Protein AF-A0A7S1PM82-F1 (afdb_monomer_lite)

Structure (mmCIF, N/CA/C/O backbone):
data_AF-A0A7S1PM82-F1
#
_entry.id   AF-A0A7S1PM82-F1
#
loop_
_atom_site.group_PDB
_atom_site.id
_atom_site.type_symbol
_atom_site.label_atom_id
_atom_site.label_alt_id
_atom_site.label_comp_id
_atom_site.label_asym_id
_atom_site.label_entity_id
_atom_site.label_seq_id
_atom_site.pdbx_PDB_ins_code
_atom_site.Cartn_x
_atom_site.Cartn_y
_atom_site.Cartn_z
_atom_site.occupancy
_atom_site.B_iso_or_equiv
_atom_site.auth_seq_id
_atom_site.auth_comp_id
_atom_site.auth_asym_id
_atom_site.auth_atom_id
_atom_site.pdbx_PDB_model_num
ATOM 1 N N . GLU A 1 1 ? 77.267 -32.113 -3.458 1.00 31.03 1 GLU A N 1
ATOM 2 C CA . GLU A 1 1 ? 77.581 -32.490 -4.852 1.00 31.03 1 GLU A CA 1
ATOM 3 C C . GLU A 1 1 ? 76.367 -32.274 -5.755 1.00 31.03 1 GLU A C 1
ATOM 5 O O . GLU A 1 1 ? 75.264 -32.232 -5.223 1.00 31.03 1 GLU A O 1
ATOM 10 N N . PRO A 1 2 ? 76.577 -31.982 -7.052 1.00 45.22 2 PRO A N 1
ATOM 11 C CA . PRO A 1 2 ? 75.952 -30.841 -7.737 1.00 45.22 2 PRO A CA 1
ATOM 12 C C . PRO A 1 2 ? 75.238 -31.205 -9.057 1.00 45.22 2 PRO A C 1
ATOM 14 O O . PRO A 1 2 ? 75.380 -32.321 -9.534 1.00 45.22 2 PRO A O 1
ATOM 17 N N . GLN A 1 3 ? 74.555 -30.227 -9.678 1.00 37.41 3 GLN A N 1
ATOM 18 C CA . GLN A 1 3 ? 74.562 -29.869 -11.127 1.00 37.41 3 GLN A CA 1
ATOM 19 C C . GLN A 1 3 ? 73.297 -29.039 -11.428 1.00 37.41 3 GLN A C 1
ATOM 21 O O . GLN A 1 3 ? 72.196 -29.536 -11.252 1.00 37.41 3 GLN A O 1
ATOM 26 N N . SER A 1 4 ? 73.306 -27.729 -11.700 1.00 39.28 4 SER A N 1
ATOM 27 C CA . SER A 1 4 ? 74.099 -26.858 -12.591 1.00 39.28 4 SER A CA 1
ATOM 28 C C . SER A 1 4 ? 73.792 -27.010 -14.091 1.00 39.28 4 SER A C 1
ATOM 30 O O . SER A 1 4 ? 73.722 -28.121 -14.607 1.00 39.28 4 SER A O 1
ATOM 32 N N . ARG A 1 5 ? 73.727 -25.837 -14.759 1.00 38.62 5 ARG A N 1
ATOM 33 C CA . ARG A 1 5 ? 73.582 -25.508 -16.203 1.00 38.62 5 ARG A CA 1
ATOM 34 C C . ARG A 1 5 ? 72.152 -25.085 -16.581 1.00 38.62 5 ARG A C 1
ATOM 36 O O . ARG A 1 5 ? 71.247 -25.896 -16.567 1.00 38.62 5 ARG A O 1
ATOM 43 N N . GLY A 1 6 ? 71.838 -23.830 -16.906 1.00 33.72 6 GLY A N 1
ATOM 44 C CA . GLY A 1 6 ? 72.655 -22.738 -17.437 1.00 33.72 6 GLY A CA 1
ATOM 45 C C . GLY A 1 6 ? 72.703 -22.808 -18.962 1.00 33.72 6 GLY A C 1
ATOM 46 O O . GLY A 1 6 ? 73.404 -23.660 -19.499 1.00 33.72 6 GLY A O 1
ATOM 47 N N . ARG A 1 7 ? 71.990 -21.901 -19.645 1.00 33.84 7 ARG A N 1
ATOM 48 C CA . ARG A 1 7 ? 72.316 -21.437 -21.003 1.00 33.84 7 ARG A CA 1
ATOM 49 C C . ARG A 1 7 ? 71.641 -20.095 -21.297 1.00 33.84 7 ARG A C 1
ATOM 51 O O . ARG A 1 7 ? 70.424 -19.997 -21.376 1.00 33.84 7 ARG A O 1
ATOM 58 N N . ALA A 1 8 ? 72.490 -19.083 -21.429 1.00 35.50 8 ALA A N 1
ATOM 59 C CA . ALA A 1 8 ? 72.230 -17.810 -22.081 1.00 35.50 8 ALA A CA 1
ATOM 60 C C . ALA A 1 8 ? 72.663 -17.883 -23.563 1.00 35.50 8 ALA A C 1
ATOM 62 O O . ALA A 1 8 ? 73.262 -18.884 -23.967 1.00 35.50 8 ALA A O 1
ATOM 63 N N . CYS A 1 9 ? 72.445 -16.768 -24.283 1.00 32.25 9 CYS A N 1
ATOM 64 C CA . CYS A 1 9 ? 72.923 -16.415 -25.637 1.00 32.25 9 CYS A CA 1
ATOM 65 C C . CYS A 1 9 ? 71.993 -16.883 -26.785 1.00 32.25 9 CYS A C 1
ATOM 67 O O . CYS A 1 9 ? 71.551 -18.020 -26.782 1.00 32.25 9 CYS A O 1
ATOM 69 N N . CYS A 1 10 ? 71.617 -16.099 -27.805 1.00 32.25 10 CYS A N 1
ATOM 70 C CA . CYS A 1 10 ? 72.163 -14.877 -28.407 1.00 32.25 10 CYS A CA 1
ATOM 71 C C . CYS A 1 10 ? 71.043 -14.057 -29.081 1.00 32.25 10 CYS A C 1
ATOM 73 O O . CYS A 1 10 ? 70.124 -14.618 -29.671 1.00 32.25 10 CYS A O 1
ATOM 75 N N . ALA A 1 11 ? 71.202 -12.734 -29.084 1.00 41.81 11 ALA A N 1
ATOM 76 C CA . ALA A 1 11 ? 70.584 -11.825 -30.048 1.00 41.81 11 ALA A CA 1
ATOM 77 C C . ALA A 1 11 ? 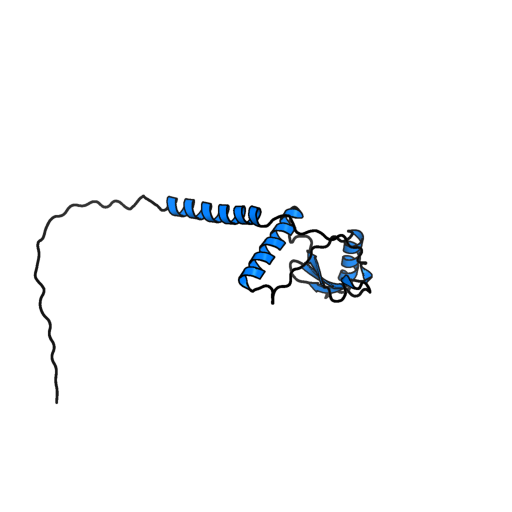71.361 -11.833 -31.382 1.00 41.81 11 ALA A C 1
ATOM 79 O O . ALA A 1 11 ? 72.527 -12.242 -31.410 1.00 41.81 11 ALA A O 1
ATOM 80 N N . PRO A 1 12 ? 70.789 -11.244 -32.445 1.00 43.72 12 PRO A N 1
ATOM 81 C CA . PRO A 1 12 ? 71.581 -10.294 -33.218 1.00 43.72 12 PRO A CA 1
ATOM 82 C C . PRO A 1 12 ? 70.878 -8.955 -33.502 1.00 43.72 12 PRO A C 1
ATOM 84 O O . PRO A 1 12 ? 69.668 -8.790 -33.405 1.00 43.72 12 PRO A O 1
ATOM 87 N N . ARG A 1 13 ? 71.755 -7.997 -33.802 1.00 36.31 13 ARG A N 1
ATOM 88 C CA . ARG A 1 13 ? 71.636 -6.541 -33.939 1.00 36.31 13 ARG A CA 1
ATOM 89 C C . ARG A 1 13 ? 70.927 -6.057 -35.217 1.00 36.31 13 ARG A C 1
ATOM 91 O O . ARG A 1 13 ? 71.270 -6.533 -36.290 1.00 36.31 13 ARG A O 1
ATOM 98 N N . GLY A 1 14 ? 70.201 -4.938 -35.075 1.00 34.25 14 GLY A N 1
ATOM 99 C CA . GLY A 1 14 ? 70.238 -3.750 -35.962 1.00 34.25 14 GLY A CA 1
ATOM 100 C C . GLY A 1 14 ? 69.479 -3.817 -37.299 1.00 34.25 14 GLY A C 1
ATOM 101 O O . GLY A 1 14 ? 69.256 -4.913 -37.796 1.00 34.25 14 GLY A O 1
ATOM 102 N N . PRO A 1 15 ? 69.100 -2.663 -37.903 1.00 40.16 15 PRO A N 1
ATOM 103 C CA . PRO A 1 15 ? 69.877 -1.418 -37.924 1.00 40.16 15 PRO A CA 1
ATOM 104 C C . PRO A 1 15 ? 69.216 -0.192 -37.256 1.00 40.16 15 PRO A C 1
ATOM 106 O O . PRO A 1 15 ? 68.070 -0.216 -36.822 1.00 40.16 15 PRO A O 1
ATOM 109 N N . ARG A 1 16 ? 70.036 0.860 -37.134 1.00 35.41 16 ARG A N 1
ATOM 110 C CA . ARG A 1 16 ? 69.818 2.163 -36.485 1.00 35.41 16 ARG A CA 1
ATOM 111 C C . ARG A 1 16 ? 69.357 3.257 -37.466 1.00 35.41 16 ARG A C 1
ATOM 113 O O . ARG A 1 16 ? 69.669 3.171 -38.649 1.00 35.41 16 ARG A O 1
ATOM 120 N N . CYS A 1 17 ? 68.863 4.343 -36.851 1.00 34.31 17 CYS A N 1
ATOM 121 C CA . CYS A 1 17 ? 68.726 5.739 -37.314 1.00 34.31 17 CYS A CA 1
ATOM 122 C C . CYS A 1 17 ? 67.515 6.001 -38.235 1.00 34.31 17 CYS A C 1
ATOM 124 O O . CYS A 1 17 ? 67.247 5.210 -39.124 1.00 34.31 17 CYS A O 1
ATOM 126 N N . ALA A 1 18 ? 66.740 7.079 -38.090 1.00 34.34 18 ALA A N 1
ATOM 127 C CA . ALA A 1 18 ? 67.080 8.405 -37.576 1.00 34.34 18 ALA A CA 1
ATOM 128 C C . ALA A 1 18 ? 65.895 9.126 -36.893 1.00 34.34 18 ALA A C 1
ATOM 130 O O . ALA A 1 18 ? 64.733 8.780 -37.090 1.00 34.34 18 ALA A O 1
ATOM 131 N N . ASP A 1 19 ? 66.262 10.127 -36.094 1.00 38.06 19 ASP A N 1
ATOM 132 C CA . ASP A 1 19 ? 65.438 11.095 -35.371 1.00 38.06 19 ASP A CA 1
ATOM 133 C C . ASP A 1 19 ? 64.431 11.860 -36.245 1.00 38.06 19 ASP A C 1
ATOM 135 O O . ASP A 1 19 ? 64.752 12.235 -37.370 1.00 38.06 19 ASP A O 1
ATOM 139 N N . ALA A 1 20 ? 63.274 12.208 -35.674 1.00 34.38 20 ALA A N 1
ATOM 140 C CA . ALA A 1 20 ? 62.730 13.569 -35.719 1.00 34.38 20 ALA A CA 1
ATOM 141 C C . ALA A 1 20 ? 61.502 13.686 -34.803 1.00 34.38 20 ALA A C 1
ATOM 143 O O . ALA A 1 20 ? 60.604 12.850 -34.807 1.00 34.38 20 ALA A O 1
ATOM 144 N N . ALA A 1 21 ? 61.522 14.746 -34.006 1.00 39.28 21 ALA A N 1
ATOM 145 C CA . ALA A 1 21 ? 60.489 15.190 -33.093 1.00 39.28 21 ALA A CA 1
ATOM 146 C C . ALA A 1 21 ? 59.110 15.349 -33.753 1.00 39.28 21 ALA A C 1
ATOM 148 O O . ALA A 1 21 ? 59.027 15.873 -34.856 1.00 39.28 21 ALA A O 1
ATOM 149 N N . ASP A 1 22 ? 58.044 15.029 -33.017 1.00 35.12 22 ASP A N 1
ATOM 150 C CA . ASP A 1 22 ? 57.061 16.059 -32.677 1.00 35.12 22 ASP A CA 1
ATOM 151 C C . ASP A 1 22 ? 56.237 15.635 -31.455 1.00 35.12 22 ASP A C 1
ATOM 153 O O . ASP A 1 22 ? 55.680 14.537 -31.392 1.00 35.12 22 ASP A O 1
ATOM 157 N N . ALA A 1 23 ? 56.205 16.501 -30.449 1.00 43.47 23 ALA A N 1
ATOM 158 C CA . ALA A 1 23 ? 55.385 16.341 -29.263 1.00 43.47 23 ALA A CA 1
ATOM 159 C C . ALA A 1 23 ? 54.076 17.102 -29.495 1.00 43.47 23 ALA A C 1
ATOM 161 O O . ALA A 1 23 ? 54.023 18.315 -29.318 1.00 43.47 23 ALA A O 1
ATOM 162 N N . GLY A 1 24 ? 53.015 16.384 -29.861 1.00 32.09 24 GLY A N 1
ATOM 163 C CA . GLY A 1 24 ? 51.652 16.912 -29.902 1.00 32.09 24 GLY A CA 1
ATOM 164 C C . GLY A 1 24 ? 50.715 15.990 -29.121 1.00 32.09 24 GLY A C 1
ATOM 165 O O . GLY A 1 24 ? 50.541 14.842 -29.531 1.00 32.09 24 GLY A O 1
ATOM 166 N N . PRO A 1 25 ? 50.128 16.412 -27.985 1.00 39.22 25 PRO A N 1
ATOM 167 C CA . PRO A 1 25 ? 49.192 15.565 -27.262 1.00 39.22 25 PRO A CA 1
ATOM 168 C C . PRO A 1 25 ? 47.890 15.392 -28.054 1.00 39.22 25 PRO A C 1
ATOM 170 O O . PRO A 1 25 ? 47.292 16.359 -28.526 1.00 39.22 25 PRO A O 1
ATOM 173 N N . CYS A 1 26 ? 47.476 14.127 -28.162 1.00 39.66 26 CYS A N 1
ATOM 174 C CA . CYS A 1 26 ? 46.208 13.629 -28.683 1.00 39.66 26 CYS A CA 1
ATOM 175 C C . CYS A 1 26 ? 45.016 14.525 -28.329 1.00 39.66 26 CYS A C 1
ATOM 177 O O . CYS A 1 26 ? 44.490 14.475 -27.217 1.00 39.66 26 CYS A O 1
ATOM 179 N N . ALA A 1 27 ? 44.534 15.271 -29.317 1.00 47.88 27 ALA A N 1
ATOM 180 C CA . ALA A 1 27 ? 43.209 15.866 -29.316 1.00 47.88 27 ALA A CA 1
ATOM 181 C C . ALA A 1 27 ? 42.337 15.126 -30.338 1.00 47.88 27 ALA A C 1
ATOM 183 O O . ALA A 1 27 ? 42.097 15.621 -31.433 1.00 47.88 27 ALA A O 1
ATOM 184 N N . ALA A 1 28 ? 41.886 13.920 -29.995 1.00 40.62 28 ALA A N 1
ATOM 185 C CA . ALA A 1 28 ? 40.731 13.297 -30.633 1.00 40.62 28 ALA A CA 1
ATOM 186 C C . ALA A 1 28 ? 40.157 12.206 -29.717 1.00 40.62 28 ALA A C 1
ATOM 188 O O . ALA A 1 28 ? 40.895 11.391 -29.175 1.00 40.62 28 ALA A O 1
ATOM 189 N N . ASP A 1 29 ? 38.831 12.213 -29.575 1.00 45.09 29 ASP A N 1
ATOM 190 C CA . ASP A 1 29 ? 37.998 11.108 -29.079 1.00 45.09 29 ASP A CA 1
ATOM 191 C C . ASP A 1 29 ? 37.818 10.861 -27.572 1.00 45.09 29 ASP A C 1
ATOM 193 O O . ASP A 1 29 ? 37.544 9.744 -27.144 1.00 45.09 29 ASP A O 1
ATOM 197 N N . ALA A 1 30 ? 37.759 11.920 -26.759 1.00 42.56 30 ALA A N 1
ATOM 198 C CA . ALA A 1 30 ? 36.975 11.866 -25.510 1.00 42.56 30 ALA A CA 1
ATOM 199 C C . ALA A 1 30 ? 35.488 12.243 -25.722 1.00 42.56 30 ALA A C 1
ATOM 201 O O . ALA A 1 30 ? 34.615 11.826 -24.961 1.00 42.56 30 ALA A O 1
ATOM 202 N N . ALA A 1 31 ? 35.176 13.008 -26.776 1.00 41.19 31 ALA A N 1
ATOM 203 C CA . ALA A 1 31 ? 33.816 13.479 -27.054 1.00 41.19 31 ALA A CA 1
ATOM 204 C C . ALA A 1 31 ? 32.902 12.369 -27.608 1.00 41.19 31 ALA A C 1
ATOM 206 O O . ALA A 1 31 ? 31.732 12.291 -27.237 1.00 41.19 31 ALA A O 1
ATOM 207 N N . SER A 1 32 ? 33.444 11.464 -28.428 1.00 37.97 32 SER A N 1
ATOM 208 C CA . SER A 1 32 ? 32.696 10.370 -29.063 1.00 37.97 32 SER A CA 1
ATOM 209 C C . SER A 1 32 ? 32.218 9.311 -28.058 1.00 37.97 32 SER A C 1
ATOM 211 O O . SER A 1 32 ? 31.137 8.746 -28.213 1.00 37.97 32 SER A O 1
ATOM 213 N N . VAL A 1 33 ? 32.964 9.102 -26.967 1.00 44.53 33 VAL A N 1
ATOM 214 C CA . VAL A 1 33 ? 32.578 8.176 -25.885 1.00 44.53 33 VAL A CA 1
ATOM 215 C C . VAL A 1 33 ? 31.507 8.790 -24.974 1.00 44.53 33 VAL A C 1
ATOM 217 O O . VAL A 1 33 ? 30.596 8.090 -24.531 1.00 44.53 33 VAL A O 1
ATOM 220 N N . LEU A 1 34 ? 31.545 10.108 -24.750 1.00 43.78 34 LEU A N 1
ATOM 221 C CA . LEU A 1 34 ? 30.553 10.804 -23.922 1.00 43.78 34 LEU A CA 1
ATOM 222 C C . LEU A 1 34 ? 29.217 11.034 -24.651 1.00 43.78 34 LEU A C 1
ATOM 224 O O . LEU A 1 34 ? 28.160 10.925 -24.030 1.00 43.78 34 LEU A O 1
ATOM 228 N N . LEU A 1 35 ? 29.238 11.270 -25.967 1.00 42.66 35 LEU A N 1
ATOM 229 C CA . LEU A 1 35 ? 28.019 11.385 -26.780 1.00 42.66 35 LEU A CA 1
ATOM 230 C C . LEU A 1 35 ? 27.384 10.021 -27.101 1.00 42.66 35 LEU A C 1
ATOM 232 O O . LEU A 1 35 ? 26.157 9.917 -27.133 1.00 42.66 35 LEU A O 1
ATOM 236 N N . GLY A 1 36 ? 28.185 8.961 -27.261 1.00 39.19 36 GLY A N 1
ATOM 237 C CA . GLY A 1 36 ? 27.680 7.593 -27.438 1.00 39.19 36 GLY A CA 1
ATOM 238 C C . GLY A 1 36 ? 27.087 6.987 -26.160 1.00 39.19 36 GLY A C 1
ATOM 239 O O . GLY A 1 36 ? 26.065 6.302 -26.218 1.00 39.19 36 GLY A O 1
ATOM 240 N N . GLY A 1 37 ? 27.676 7.280 -24.994 1.00 43.41 37 GLY A N 1
ATOM 241 C CA . GLY A 1 37 ? 27.196 6.782 -23.700 1.00 43.41 37 GLY A CA 1
ATOM 242 C C . GLY A 1 37 ? 25.88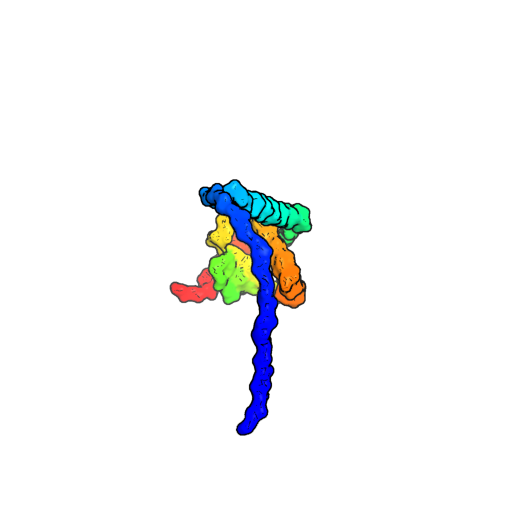6 7.428 -23.239 1.00 43.41 37 GLY A C 1
ATOM 243 O O . GLY A 1 37 ? 25.003 6.741 -22.723 1.00 43.41 37 GLY A O 1
ATOM 244 N N . ALA A 1 38 ? 25.711 8.731 -23.482 1.00 43.72 38 ALA A N 1
ATOM 245 C CA . ALA A 1 38 ? 24.466 9.428 -23.160 1.00 43.72 38 ALA A CA 1
ATOM 246 C C . ALA A 1 38 ? 23.308 8.995 -24.079 1.00 43.72 38 ALA A C 1
ATOM 248 O O . ALA A 1 38 ? 22.185 8.813 -23.610 1.00 43.72 38 ALA A O 1
ATOM 249 N N . GLY A 1 39 ? 23.578 8.761 -25.370 1.00 40.25 39 GLY A N 1
ATOM 250 C CA . GLY A 1 39 ? 22.568 8.299 -26.326 1.00 40.25 39 GLY A CA 1
ATOM 251 C C . GLY A 1 39 ? 22.010 6.911 -26.001 1.00 40.25 39 GLY A C 1
ATOM 252 O O . GLY A 1 39 ? 20.806 6.692 -26.127 1.00 40.25 39 GLY A O 1
ATOM 253 N N . LEU A 1 40 ? 22.849 5.986 -25.522 1.00 46.03 40 LEU A N 1
ATOM 254 C CA . LEU A 1 40 ? 22.442 4.617 -25.170 1.00 46.03 40 LEU A CA 1
ATOM 255 C C . LEU A 1 40 ? 21.668 4.533 -23.844 1.00 46.03 40 LEU A C 1
ATOM 257 O O . LEU A 1 40 ? 20.744 3.731 -23.723 1.00 46.03 40 LEU A O 1
ATOM 261 N N . LEU A 1 41 ? 21.974 5.397 -22.873 1.00 47.50 41 LEU A N 1
ATOM 262 C CA . LEU A 1 41 ? 21.221 5.461 -21.614 1.00 47.50 41 LEU A CA 1
ATOM 263 C C . LEU A 1 41 ? 19.865 6.158 -21.791 1.00 47.50 41 LEU A C 1
ATOM 265 O O . LEU A 1 41 ? 18.856 5.679 -21.275 1.00 47.50 41 LEU A O 1
ATOM 269 N N . VAL A 1 42 ? 19.809 7.246 -22.566 1.00 47.53 42 VAL A N 1
ATOM 270 C CA . VAL A 1 42 ? 18.546 7.957 -22.837 1.00 47.53 42 VAL A CA 1
ATOM 271 C C . VAL A 1 42 ? 17.624 7.122 -23.733 1.00 47.53 42 VAL A C 1
ATOM 273 O O . VAL A 1 42 ? 16.421 7.061 -23.477 1.00 47.53 42 VAL A O 1
ATOM 276 N N . SER A 1 43 ? 18.169 6.412 -24.730 1.00 47.31 43 SER A N 1
ATOM 277 C CA . SER A 1 43 ? 17.381 5.491 -25.564 1.00 47.31 43 SER A CA 1
ATOM 278 C C . SER A 1 43 ? 16.944 4.233 -24.815 1.00 47.31 43 SER A C 1
ATOM 280 O O . SER A 1 43 ? 15.816 3.800 -25.014 1.00 47.31 43 SER A O 1
ATOM 282 N N . GLY A 1 44 ? 17.758 3.689 -23.904 1.00 48.56 44 GLY A N 1
ATOM 283 C CA . GLY A 1 44 ? 17.360 2.565 -23.050 1.00 48.56 44 GLY A CA 1
ATOM 284 C C . GLY A 1 44 ? 16.208 2.914 -22.102 1.00 48.56 44 GLY A C 1
ATOM 285 O O . GLY A 1 44 ? 15.250 2.150 -21.982 1.00 48.56 44 GLY A O 1
ATOM 286 N N . ILE A 1 45 ? 16.240 4.100 -21.485 1.00 52.53 45 ILE A N 1
ATOM 287 C CA . ILE A 1 45 ? 15.155 4.571 -20.612 1.00 52.53 45 ILE A CA 1
ATOM 288 C C . ILE A 1 45 ? 13.894 4.869 -21.440 1.00 52.53 45 ILE A C 1
ATOM 290 O O . ILE A 1 45 ? 12.815 4.404 -21.083 1.00 52.53 45 ILE A O 1
ATOM 294 N N . ALA A 1 46 ? 14.008 5.566 -22.576 1.00 49.84 46 ALA A N 1
ATOM 295 C CA . ALA A 1 46 ? 12.864 5.855 -23.449 1.00 49.84 46 ALA A CA 1
ATOM 296 C C . ALA A 1 46 ? 12.253 4.589 -24.085 1.00 49.84 46 ALA A C 1
ATOM 298 O O . ALA A 1 46 ? 11.032 4.469 -24.174 1.00 49.84 46 ALA A O 1
ATOM 299 N N . ALA A 1 47 ? 13.080 3.612 -24.470 1.00 50.50 47 ALA A N 1
ATOM 300 C CA . ALA A 1 47 ? 12.618 2.313 -24.952 1.00 5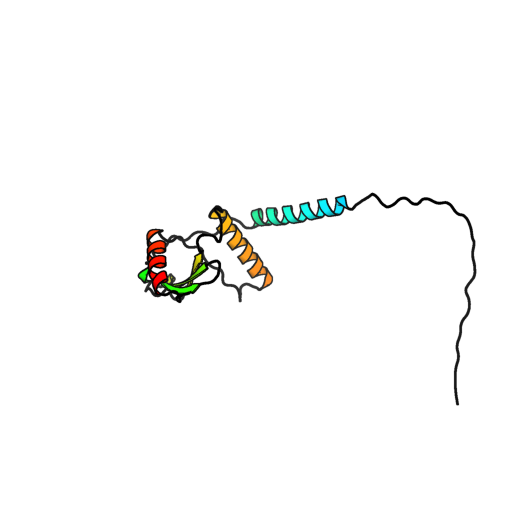0.50 47 ALA A CA 1
ATOM 301 C C . ALA A 1 47 ? 11.930 1.512 -23.839 1.00 50.50 47 ALA A C 1
ATOM 303 O O . ALA A 1 47 ? 10.936 0.845 -24.111 1.00 50.50 47 ALA A O 1
ATOM 304 N N . SER A 1 48 ? 12.390 1.639 -22.588 1.00 52.47 48 SER A N 1
ATOM 305 C CA . SER A 1 48 ? 11.690 1.071 -21.429 1.00 52.47 48 SER A CA 1
ATOM 306 C C . SER A 1 48 ? 10.292 1.681 -21.293 1.00 52.47 48 SER A C 1
ATOM 308 O O . SER A 1 48 ? 9.323 0.940 -21.184 1.00 52.47 48 SER A O 1
ATOM 310 N N . TYR A 1 49 ? 10.149 3.008 -21.407 1.00 54.62 49 TYR A N 1
ATOM 311 C CA . TYR A 1 49 ? 8.832 3.666 -21.398 1.00 54.62 49 TYR A CA 1
ATOM 312 C C . TYR A 1 49 ? 7.903 3.184 -22.524 1.00 54.62 49 TYR A C 1
ATOM 314 O O . TYR A 1 49 ? 6.707 3.042 -22.290 1.00 54.62 49 TYR A O 1
ATOM 322 N N . LEU A 1 50 ? 8.436 2.894 -23.717 1.00 55.50 50 LEU A N 1
ATOM 323 C CA . LEU A 1 50 ? 7.648 2.380 -24.847 1.00 55.50 50 LEU A CA 1
ATOM 324 C C . LEU A 1 50 ? 7.276 0.893 -24.710 1.00 55.50 50 LEU A C 1
ATOM 326 O O . LEU A 1 50 ? 6.204 0.497 -25.160 1.00 55.50 50 LEU A O 1
ATOM 330 N N . PHE A 1 51 ? 8.124 0.068 -24.089 1.00 53.88 51 PHE A N 1
ATOM 331 C CA . PHE A 1 51 ? 7.862 -1.367 -23.901 1.00 53.88 51 PHE A CA 1
ATOM 332 C C . PHE A 1 51 ? 7.009 -1.688 -22.672 1.00 53.88 51 PHE A C 1
ATOM 334 O O . PHE A 1 51 ? 6.413 -2.761 -22.605 1.00 53.88 51 PHE A O 1
ATOM 341 N N . LEU A 1 52 ? 6.937 -0.780 -21.697 1.00 57.91 52 LEU A N 1
ATOM 342 C CA . LEU A 1 52 ? 6.281 -1.049 -20.419 1.00 57.91 52 LEU A CA 1
ATOM 343 C C . LEU A 1 52 ? 4.751 -1.038 -20.481 1.00 57.91 52 LEU A C 1
ATOM 345 O O . LEU A 1 52 ? 4.133 -1.388 -19.483 1.00 57.91 52 LEU A O 1
ATOM 349 N N . GLY A 1 53 ? 4.125 -0.728 -21.619 1.00 56.91 53 GLY A N 1
ATOM 350 C CA . GLY A 1 53 ? 2.670 -0.804 -21.787 1.00 56.91 53 GLY A CA 1
ATOM 351 C C . GLY A 1 53 ? 1.889 0.147 -20.872 1.00 56.91 53 GLY A C 1
ATOM 352 O O . GLY A 1 53 ? 2.463 0.972 -20.164 1.00 56.91 53 GLY A O 1
ATOM 353 N N . GLU A 1 54 ? 0.560 0.032 -20.886 1.00 60.06 54 GLU A N 1
ATOM 354 C CA . GLU A 1 54 ? -0.322 0.941 -20.142 1.00 60.06 54 GLU A CA 1
ATOM 355 C C . GLU A 1 54 ? -0.035 0.941 -18.626 1.00 60.06 54 GLU A C 1
ATOM 357 O O . GLU A 1 54 ? 0.381 -0.090 -18.068 1.00 60.06 54 GLU A O 1
ATOM 362 N N . PRO A 1 55 ? -0.232 2.087 -17.944 1.00 64.12 55 PRO A N 1
ATOM 363 C CA . PRO A 1 55 ? -0.012 2.204 -16.508 1.00 64.12 55 PRO A CA 1
ATOM 364 C C . PRO A 1 55 ? -0.806 1.147 -15.738 1.00 64.12 55 PRO A C 1
ATOM 366 O O . PRO A 1 55 ? -1.861 0.681 -16.167 1.00 64.12 55 PRO A O 1
ATOM 369 N N . GLN A 1 56 ? -0.275 0.751 -14.581 1.00 69.00 56 GLN A N 1
ATOM 370 C CA . GLN A 1 56 ? -0.927 -0.226 -13.717 1.00 69.00 56 GLN A CA 1
ATOM 371 C C . GLN A 1 56 ? -2.362 0.222 -13.402 1.00 69.00 56 GLN A C 1
ATOM 373 O O . GLN A 1 56 ? -2.586 1.359 -12.984 1.00 69.00 56 GLN A O 1
ATOM 378 N N . ALA A 1 57 ? -3.330 -0.673 -13.614 1.00 74.69 57 ALA A N 1
ATOM 379 C CA . ALA A 1 57 ? -4.731 -0.374 -13.360 1.00 74.69 57 ALA A CA 1
ATOM 380 C C . ALA A 1 57 ? -4.937 -0.041 -11.877 1.00 74.69 57 ALA A C 1
ATOM 382 O O . ALA A 1 57 ? -4.589 -0.830 -10.999 1.00 74.69 57 ALA A O 1
ATOM 383 N N . VAL A 1 58 ? -5.518 1.129 -11.605 1.00 78.62 58 VAL A N 1
ATOM 384 C CA . VAL A 1 58 ? -5.848 1.554 -10.244 1.00 78.62 58 VAL A CA 1
ATOM 385 C C . VAL A 1 58 ? -7.202 0.971 -9.860 1.00 78.62 58 VAL A C 1
ATOM 387 O O . VAL A 1 58 ? -8.234 1.328 -10.436 1.00 78.62 58 VAL A O 1
ATOM 390 N N . LEU A 1 59 ? -7.214 0.093 -8.861 1.00 82.44 59 LEU A N 1
ATOM 391 C CA . LEU A 1 59 ? -8.446 -0.514 -8.367 1.00 82.44 59 LEU A CA 1
ATOM 392 C C . LEU A 1 59 ? -9.147 0.439 -7.400 1.00 82.44 59 LEU A C 1
ATOM 394 O O . LEU A 1 59 ? -8.573 0.852 -6.397 1.00 82.44 59 LEU A O 1
ATOM 398 N N . LYS A 1 60 ? -10.399 0.802 -7.683 1.00 83.12 60 LYS A N 1
ATOM 399 C CA . LYS A 1 60 ? -11.217 1.606 -6.763 1.00 83.12 60 LYS A CA 1
ATOM 400 C C . LYS A 1 60 ? -11.812 0.711 -5.692 1.00 83.12 60 LYS A C 1
ATOM 402 O O . LYS A 1 60 ? -12.428 -0.302 -6.018 1.00 83.12 60 LYS A O 1
ATOM 407 N N . THR A 1 61 ? -11.651 1.089 -4.428 1.00 85.00 61 THR A N 1
ATOM 408 C CA . THR A 1 61 ? -12.043 0.232 -3.305 1.00 85.00 61 THR A CA 1
ATOM 409 C C . THR A 1 61 ? -12.690 1.048 -2.188 1.00 85.00 61 THR A C 1
ATOM 411 O O . THR A 1 61 ? -12.450 2.248 -2.069 1.00 85.00 61 THR A O 1
ATOM 414 N N . ASN A 1 62 ? -13.517 0.389 -1.374 1.00 83.44 62 ASN A N 1
ATOM 415 C CA . ASN A 1 62 ? -14.229 0.996 -0.247 1.00 83.44 62 ASN A CA 1
ATOM 416 C C . ASN A 1 62 ? -13.780 0.369 1.078 1.00 83.44 62 ASN A C 1
ATOM 418 O O . ASN A 1 62 ? -14.599 -0.124 1.850 1.00 83.44 62 ASN A O 1
ATOM 422 N N . VAL A 1 63 ? -12.470 0.350 1.323 1.00 90.75 63 VAL A N 1
ATOM 423 C CA . VAL A 1 63 ? -11.931 -0.032 2.634 1.00 90.75 63 VAL A CA 1
ATOM 424 C C . VAL A 1 63 ? -12.267 1.066 3.646 1.00 90.75 63 VAL A C 1
ATOM 426 O O . VAL A 1 63 ? -12.112 2.256 3.349 1.00 90.75 63 VAL A O 1
ATOM 429 N N . SER A 1 64 ? -12.767 0.682 4.821 1.00 92.38 64 SER A N 1
ATOM 430 C CA . SER A 1 64 ? -13.024 1.609 5.925 1.00 92.38 64 SER A CA 1
ATOM 431 C C . SER A 1 64 ? -11.736 1.862 6.716 1.00 92.38 64 SER A C 1
ATOM 433 O O . SER A 1 64 ? -10.821 1.045 6.724 1.00 92.38 64 SER A O 1
ATOM 435 N N . ALA A 1 65 ? -11.645 3.011 7.387 1.00 92.31 65 ALA A N 1
ATOM 436 C CA . ALA A 1 65 ? -10.465 3.338 8.190 1.00 92.31 65 ALA A CA 1
ATOM 437 C C . ALA A 1 65 ? -10.341 2.462 9.451 1.00 92.31 65 ALA A C 1
ATOM 439 O O . ALA A 1 65 ? -9.235 2.177 9.890 1.00 92.31 65 ALA A O 1
ATOM 440 N N . GLU A 1 66 ? -11.469 2.018 10.010 1.00 93.75 66 GLU A N 1
ATOM 441 C CA . GLU A 1 66 ? -11.538 1.113 11.170 1.00 93.75 66 GLU A CA 1
ATOM 442 C C . GLU A 1 66 ? -11.023 -0.302 10.866 1.00 93.75 66 GLU A C 1
ATOM 444 O O . GLU A 1 66 ? -10.532 -0.986 11.761 1.00 93.75 66 GLU A O 1
ATOM 449 N N . ASP A 1 67 ? -11.072 -0.714 9.597 1.00 95.25 67 ASP A N 1
ATOM 450 C CA . ASP A 1 67 ? -10.526 -1.986 9.121 1.00 95.25 67 ASP A CA 1
ATOM 451 C C . ASP A 1 67 ? -9.000 -1.925 8.895 1.00 95.25 67 ASP A C 1
ATOM 453 O O . ASP A 1 67 ? -8.421 -2.871 8.356 1.00 95.25 67 ASP A O 1
ATOM 457 N N . LEU A 1 68 ? -8.336 -0.816 9.243 1.00 94.88 68 LEU A N 1
ATOM 458 C CA . LEU A 1 68 ? -6.899 -0.624 9.050 1.00 94.88 68 LEU A CA 1
ATOM 459 C C . LEU A 1 68 ? -6.181 -0.487 10.394 1.00 94.88 68 LEU A C 1
ATOM 461 O O . LEU A 1 68 ? -6.357 0.485 11.130 1.00 94.88 68 LEU A O 1
ATOM 465 N N . ALA A 1 69 ? -5.297 -1.438 10.684 1.00 95.12 69 ALA A N 1
ATOM 466 C CA . ALA A 1 69 ? -4.440 -1.408 11.863 1.00 95.12 69 ALA A CA 1
ATOM 467 C C . ALA A 1 69 ? -3.033 -0.927 11.499 1.00 95.12 69 ALA A C 1
ATOM 469 O O . ALA A 1 69 ? -2.400 -1.469 10.593 1.00 95.12 69 ALA A O 1
ATOM 470 N N . TYR A 1 70 ? -2.525 0.070 12.223 1.00 95.62 70 TYR A N 1
ATOM 471 C CA . TYR A 1 70 ? -1.134 0.504 12.102 1.00 95.62 70 TYR A CA 1
ATOM 472 C C . TYR A 1 70 ? -0.176 -0.655 12.419 1.00 95.62 70 TYR A C 1
ATOM 474 O O . TYR A 1 70 ? -0.386 -1.376 13.394 1.00 95.62 70 TYR A O 1
ATOM 482 N N . LEU A 1 71 ? 0.879 -0.818 11.614 1.00 94.88 71 LEU A N 1
ATOM 483 C CA . LEU A 1 71 ? 1.948 -1.784 11.881 1.00 94.88 71 LEU A CA 1
ATOM 484 C C . LEU A 1 71 ? 3.263 -1.088 12.214 1.00 94.88 71 LEU A C 1
ATOM 486 O O . LEU A 1 71 ? 3.815 -1.264 13.298 1.00 94.88 71 LEU A O 1
ATOM 490 N N . CYS A 1 72 ? 3.788 -0.332 11.256 1.00 94.31 72 CYS A N 1
ATOM 491 C CA . CYS A 1 72 ? 5.061 0.361 11.376 1.00 94.31 72 CYS A CA 1
ATOM 492 C C . CYS A 1 72 ? 5.167 1.462 10.321 1.00 94.31 72 CYS A C 1
ATOM 494 O O . CYS A 1 72 ? 4.343 1.572 9.410 1.00 94.31 72 CYS A O 1
ATOM 496 N N . GLU A 1 73 ? 6.210 2.274 10.421 1.00 93.06 73 GLU A N 1
ATOM 497 C CA . GLU A 1 73 ? 6.509 3.299 9.437 1.00 93.06 73 GLU A CA 1
ATOM 498 C C . GLU A 1 73 ? 8.010 3.377 9.162 1.00 93.06 73 GLU A C 1
ATOM 500 O O . GLU A 1 73 ? 8.834 3.174 10.052 1.00 93.06 73 GLU A O 1
ATOM 505 N N . GLY A 1 74 ? 8.354 3.669 7.911 1.00 90.00 74 GLY A N 1
ATOM 506 C CA . GLY A 1 74 ? 9.702 4.047 7.495 1.00 90.00 74 GLY A CA 1
ATOM 507 C C . GLY A 1 74 ? 9.761 5.530 7.134 1.00 90.00 74 GLY A C 1
ATOM 508 O O . GLY A 1 74 ? 8.805 6.275 7.353 1.00 90.00 74 GLY A O 1
ATOM 509 N N . GLU A 1 75 ? 10.866 5.961 6.530 1.00 86.75 75 GLU A N 1
ATOM 510 C CA . GLU A 1 75 ? 11.050 7.353 6.094 1.00 86.75 75 GLU A CA 1
ATOM 511 C C . GLU A 1 75 ? 9.991 7.786 5.065 1.00 86.75 75 GLU A C 1
ATOM 513 O O . GLU A 1 75 ? 9.390 8.847 5.203 1.00 86.75 75 GLU A O 1
ATOM 518 N N . GLY A 1 76 ? 9.706 6.939 4.068 1.00 85.50 76 GLY A N 1
ATOM 519 C CA . GLY A 1 76 ? 8.836 7.296 2.940 1.00 85.50 76 GLY A CA 1
ATOM 520 C C . GLY A 1 76 ? 7.381 6.827 3.029 1.00 85.50 76 GLY A C 1
ATOM 521 O O . GLY A 1 76 ? 6.545 7.290 2.253 1.00 85.50 76 GLY A O 1
ATOM 522 N N . SER A 1 77 ? 7.046 5.906 3.937 1.00 90.56 77 SER A N 1
ATOM 523 C CA . SER A 1 77 ? 5.712 5.295 3.972 1.00 90.56 77 SER A CA 1
ATOM 524 C C . SER A 1 77 ? 5.317 4.758 5.341 1.00 90.56 77 SER A C 1
ATOM 526 O O . SER A 1 77 ? 6.169 4.346 6.130 1.00 90.56 77 SER A O 1
ATOM 528 N N . VAL A 1 78 ? 4.011 4.700 5.574 1.00 92.50 78 VAL A N 1
ATOM 529 C CA . VAL A 1 78 ? 3.371 3.982 6.679 1.00 92.50 78 VAL A CA 1
ATOM 530 C C . VAL A 1 78 ? 2.834 2.650 6.154 1.00 92.50 78 VAL A C 1
ATOM 532 O O . VAL A 1 78 ? 2.259 2.603 5.066 1.00 92.50 78 VAL A O 1
ATOM 535 N N . LEU A 1 79 ? 3.022 1.574 6.917 1.00 94.69 79 LEU A N 1
ATOM 536 C CA . LEU A 1 79 ? 2.434 0.265 6.650 1.00 94.69 79 LEU A CA 1
ATOM 537 C C . LEU A 1 79 ? 1.277 0.004 7.615 1.00 94.69 79 LEU A C 1
ATOM 539 O O . LEU A 1 79 ? 1.408 0.179 8.831 1.00 94.69 79 LEU A O 1
ATOM 543 N N . CYS A 1 80 ? 0.158 -0.465 7.074 1.00 95.38 80 CYS A N 1
ATOM 544 C CA . CYS A 1 80 ? -0.986 -0.917 7.855 1.00 95.38 80 CYS A CA 1
ATOM 545 C C . CYS A 1 80 ? -1.500 -2.279 7.371 1.00 95.38 80 CYS A C 1
ATOM 547 O O . CYS A 1 80 ? -1.378 -2.635 6.199 1.00 95.38 80 CYS A O 1
ATOM 549 N N . ALA A 1 81 ? -2.051 -3.060 8.295 1.00 96.44 81 ALA A N 1
ATOM 550 C CA . ALA A 1 81 ? -2.692 -4.337 8.015 1.00 96.44 81 ALA A CA 1
ATOM 551 C C . ALA A 1 81 ? -4.198 -4.15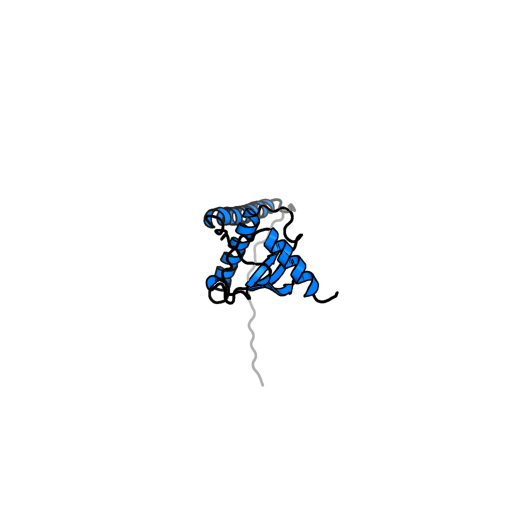4 7.853 1.00 96.44 81 ALA A C 1
ATOM 553 O O . ALA A 1 81 ? -4.820 -3.429 8.633 1.00 96.44 81 ALA A O 1
ATOM 554 N N . TYR A 1 82 ? -4.790 -4.871 6.899 1.00 96.19 82 TYR A N 1
ATOM 555 C CA . TYR A 1 82 ? -6.240 -4.996 6.832 1.00 96.19 82 TYR A CA 1
ATOM 556 C C . TYR A 1 82 ? -6.748 -5.991 7.887 1.00 96.19 82 TYR A C 1
ATOM 558 O O . TYR A 1 82 ? -6.346 -7.158 7.904 1.00 96.19 82 TYR A O 1
ATOM 566 N N . THR A 1 83 ? -7.652 -5.540 8.753 1.00 96.12 83 THR A N 1
ATOM 567 C CA . THR A 1 83 ? -8.255 -6.319 9.850 1.00 96.12 83 THR A CA 1
ATOM 568 C C . THR A 1 83 ? -9.756 -6.550 9.679 1.00 96.12 83 THR A C 1
ATOM 570 O O . THR A 1 83 ? -10.369 -7.239 10.498 1.00 96.12 83 THR A O 1
ATOM 573 N N . GLY A 1 84 ? -10.352 -6.007 8.617 1.00 93.81 84 GLY A N 1
ATOM 574 C CA . GLY A 1 84 ? -11.774 -6.154 8.337 1.00 93.81 84 GLY A CA 1
ATOM 575 C C . GLY A 1 84 ? -12.184 -7.542 7.835 1.00 93.81 84 GLY A C 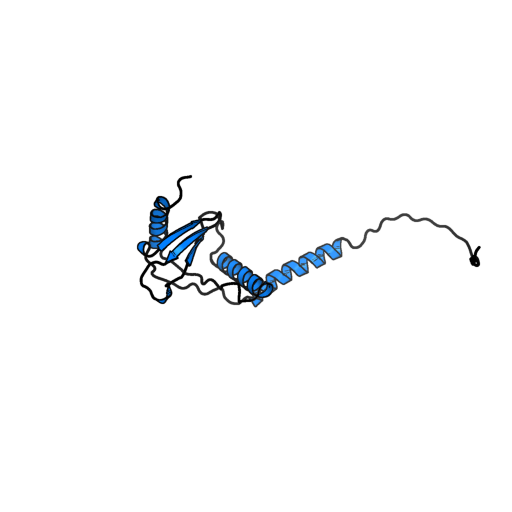1
ATOM 576 O O . GLY A 1 84 ? -11.424 -8.514 7.828 1.00 93.81 84 GLY A O 1
ATOM 577 N N . LYS A 1 85 ? -13.445 -7.647 7.402 1.00 94.00 85 LYS A N 1
ATOM 578 C CA . LYS A 1 85 ? -14.081 -8.927 7.025 1.00 94.00 85 LYS A CA 1
ATOM 579 C C . LYS A 1 85 ? -14.100 -9.204 5.519 1.00 94.00 85 LYS A C 1
ATOM 581 O O . LYS A 1 85 ? -14.519 -10.293 5.120 1.00 94.00 85 LYS A O 1
ATOM 586 N N . ALA A 1 86 ? -13.690 -8.253 4.678 1.00 91.94 86 ALA A N 1
ATOM 587 C CA . ALA A 1 86 ? -13.704 -8.434 3.230 1.00 91.94 86 ALA A CA 1
ATOM 588 C C . ALA A 1 86 ? -12.705 -9.523 2.813 1.00 91.94 86 ALA A C 1
ATOM 590 O O . ALA A 1 86 ? -11.517 -9.459 3.127 1.00 91.94 86 ALA A O 1
ATOM 591 N N . ARG A 1 87 ? -13.196 -10.538 2.092 1.00 91.31 87 ARG A N 1
ATOM 592 C CA . ARG A 1 87 ? -12.406 -11.721 1.722 1.00 91.31 87 ARG A CA 1
ATOM 593 C C . ARG A 1 87 ? -11.190 -11.370 0.865 1.00 91.31 87 ARG A C 1
ATOM 595 O O . ARG A 1 87 ? -10.128 -11.938 1.094 1.00 91.31 87 ARG A O 1
ATOM 602 N N . ASP A 1 88 ? -11.349 -10.433 -0.063 1.00 90.00 88 ASP A N 1
ATOM 603 C CA . ASP A 1 88 ? -10.318 -10.071 -1.045 1.00 90.00 88 ASP A CA 1
ATOM 604 C C . ASP A 1 88 ? -9.133 -9.319 -0.424 1.00 90.00 88 ASP A C 1
ATOM 606 O O . ASP A 1 88 ? -8.072 -9.229 -1.028 1.00 90.00 88 ASP A O 1
ATOM 610 N N . TRP A 1 89 ? -9.305 -8.816 0.799 1.00 91.19 89 TRP A N 1
ATOM 611 C CA . TRP A 1 89 ? -8.297 -8.061 1.541 1.00 91.19 89 TRP A CA 1
ATOM 612 C C . TRP A 1 89 ? -7.676 -8.850 2.691 1.00 91.19 89 TRP A C 1
ATOM 614 O O . TRP A 1 89 ? -6.799 -8.360 3.404 1.00 91.19 89 TRP A O 1
ATOM 624 N N . ARG A 1 90 ? -8.152 -10.074 2.926 1.00 92.56 90 ARG A N 1
ATOM 625 C CA . ARG A 1 90 ? -7.721 -10.871 4.067 1.00 92.56 90 ARG A CA 1
ATOM 626 C C . ARG A 1 90 ? -6.232 -11.199 3.948 1.00 92.56 90 ARG A C 1
ATOM 628 O O . ARG A 1 90 ? -5.826 -11.919 3.043 1.00 92.56 90 ARG A O 1
ATOM 635 N N . GLY A 1 91 ? -5.450 -10.737 4.923 1.00 93.19 91 GLY A N 1
ATOM 636 C CA . GLY A 1 91 ? -3.997 -10.931 4.946 1.00 93.19 91 GLY A CA 1
ATOM 637 C C . GLY A 1 91 ? -3.221 -9.936 4.080 1.00 93.19 91 GLY A C 1
ATOM 638 O O . GLY A 1 91 ? -2.014 -10.093 3.929 1.00 93.19 91 GLY A O 1
ATOM 639 N N . CYS A 1 92 ? -3.885 -8.920 3.525 1.00 93.75 92 CYS A N 1
ATOM 640 C CA . CYS A 1 92 ? -3.229 -7.865 2.768 1.00 93.75 92 CYS A CA 1
ATOM 641 C C . CYS A 1 92 ? -2.643 -6.790 3.687 1.00 93.75 92 CYS A C 1
ATOM 643 O O . CYS A 1 92 ? -3.196 -6.454 4.741 1.00 93.75 92 CYS A O 1
ATOM 645 N N . LEU A 1 93 ? -1.541 -6.210 3.222 1.00 95.12 93 LEU A N 1
ATOM 646 C CA . LEU A 1 93 ? -0.931 -5.018 3.791 1.00 95.12 93 LEU A CA 1
ATOM 647 C C . LEU A 1 93 ? -1.120 -3.855 2.826 1.00 95.12 93 LEU A C 1
ATOM 649 O O . LEU A 1 93 ? -1.068 -4.029 1.608 1.00 95.12 93 LEU A O 1
ATOM 653 N N . LEU A 1 94 ? -1.330 -2.669 3.380 1.00 93.69 94 LEU A N 1
ATOM 654 C CA . LEU A 1 94 ? -1.400 -1.432 2.627 1.00 93.69 94 LEU A CA 1
ATOM 655 C C . LEU A 1 94 ? -0.177 -0.585 2.963 1.00 93.69 94 LEU A C 1
ATOM 657 O O . LEU A 1 94 ? 0.167 -0.385 4.128 1.00 93.69 94 LEU A O 1
ATOM 661 N N . GLN A 1 95 ? 0.457 -0.072 1.914 1.00 92.44 95 GLN A N 1
ATOM 662 C CA . GLN A 1 95 ? 1.533 0.898 2.012 1.00 92.44 95 GLN A CA 1
ATOM 663 C C . GLN A 1 95 ? 0.996 2.272 1.623 1.00 92.44 95 GLN A C 1
ATOM 665 O O . GLN A 1 95 ? 0.593 2.492 0.482 1.00 92.44 95 GLN A O 1
ATOM 670 N N . LEU A 1 96 ? 0.999 3.197 2.578 1.00 90.38 96 LEU A N 1
ATOM 671 C CA . LEU A 1 96 ? 0.552 4.570 2.383 1.00 90.38 96 LEU A CA 1
ATOM 672 C C . LEU A 1 96 ? 1.783 5.487 2.325 1.00 90.38 96 LEU A C 1
ATOM 674 O O . LEU A 1 96 ? 2.530 5.554 3.307 1.00 90.38 96 LEU A O 1
ATOM 678 N N . PRO A 1 97 ? 2.049 6.168 1.197 1.00 87.69 97 PRO A N 1
ATOM 679 C CA . PRO A 1 97 ? 3.168 7.098 1.104 1.00 87.69 97 PRO A CA 1
ATOM 680 C C . PRO A 1 97 ? 2.938 8.308 2.018 1.00 87.69 97 PRO A C 1
ATOM 682 O O . PRO A 1 97 ? 1.817 8.802 2.130 1.00 87.69 97 PRO A O 1
ATOM 685 N N . LYS A 1 98 ? 4.004 8.787 2.665 1.00 87.38 98 LYS A N 1
ATOM 686 C CA . LYS A 1 98 ? 3.968 10.012 3.478 1.00 87.38 98 LYS A CA 1
ATOM 687 C C . LYS A 1 98 ? 4.049 11.248 2.579 1.00 87.38 98 LYS A C 1
ATOM 689 O O . LYS A 1 98 ? 4.779 11.247 1.581 1.00 87.38 98 LYS A O 1
ATOM 694 N N . ASP A 1 99 ? 3.343 12.311 2.960 1.00 72.75 99 ASP A N 1
ATOM 695 C CA . ASP A 1 99 ? 3.429 13.605 2.281 1.00 72.75 99 ASP A CA 1
ATOM 696 C C . ASP A 1 99 ? 4.880 14.116 2.323 1.00 72.75 99 ASP A C 1
ATOM 698 O O . ASP A 1 99 ? 5.455 14.314 3.390 1.00 72.75 99 ASP A O 1
ATOM 702 N N . GLY A 1 100 ? 5.492 14.275 1.143 1.00 57.16 100 GLY A N 1
ATOM 703 C CA . GLY A 1 100 ? 6.880 14.730 0.976 1.00 57.16 100 GLY A CA 1
ATOM 704 C C . GLY A 1 100 ? 7.805 13.770 0.217 1.00 57.16 100 GLY A C 1
ATOM 705 O O . GLY A 1 100 ? 8.777 14.225 -0.380 1.00 57.16 100 GLY A O 1
ATOM 706 N N . ALA A 1 101 ? 7.491 12.471 0.137 1.00 53.91 101 ALA A N 1
ATOM 707 C CA . ALA A 1 101 ? 8.351 11.488 -0.547 1.00 53.91 101 ALA A CA 1
ATOM 708 C C . ALA A 1 101 ? 8.244 11.514 -2.092 1.00 53.91 101 ALA A C 1
ATOM 710 O O . ALA A 1 101 ? 9.065 10.945 -2.812 1.00 53.91 101 ALA A O 1
ATOM 711 N N . SER A 1 102 ? 7.231 12.186 -2.641 1.00 52.62 102 SER A N 1
ATOM 712 C CA . SER A 1 102 ? 7.133 12.499 -4.069 1.00 52.62 102 SER A CA 1
ATOM 713 C C . SER A 1 102 ? 6.541 13.889 -4.221 1.00 52.62 102 SER A C 1
ATOM 715 O O . SER A 1 102 ? 5.327 14.060 -4.221 1.00 52.62 102 SER A O 1
ATOM 717 N N . GLY A 1 103 ? 7.407 14.897 -4.323 1.00 50.38 103 GLY A N 1
ATOM 718 C CA . GLY A 1 103 ? 6.983 16.248 -4.676 1.00 50.38 103 GLY A CA 1
ATOM 719 C C . GLY A 1 103 ? 6.231 16.213 -6.000 1.00 50.38 103 GLY A C 1
ATOM 720 O O . GLY A 1 103 ? 6.805 15.736 -6.966 1.00 50.38 103 GLY A O 1
ATOM 721 N N . THR A 1 104 ? 4.953 16.617 -5.989 1.00 51.25 104 THR A N 1
ATOM 722 C CA . THR A 1 104 ? 4.055 16.924 -7.131 1.00 51.25 104 THR A CA 1
ATOM 723 C C . THR A 1 104 ? 4.198 16.090 -8.413 1.00 51.25 104 THR A C 1
ATOM 725 O O . THR A 1 104 ? 3.784 16.520 -9.489 1.00 51.25 104 THR A O 1
ATOM 728 N N . ALA A 1 105 ? 4.760 14.888 -8.338 1.00 58.94 105 ALA A N 1
ATOM 729 C CA . ALA A 1 105 ? 4.897 14.011 -9.476 1.00 58.94 105 ALA A CA 1
ATOM 730 C C . ALA A 1 105 ? 3.487 13.564 -9.845 1.00 58.94 105 ALA A C 1
ATOM 732 O O . ALA A 1 105 ? 2.731 13.121 -8.977 1.00 58.94 105 ALA A O 1
ATOM 733 N N . SER A 1 106 ? 3.133 13.705 -11.125 1.00 69.88 106 SER A N 1
ATOM 734 C CA . SER A 1 106 ? 1.882 13.168 -11.656 1.00 69.88 106 SER A CA 1
ATOM 735 C C . SER A 1 106 ? 1.700 11.737 -11.142 1.00 69.88 106 SER A C 1
ATOM 737 O O . SER A 1 106 ? 2.651 10.951 -11.172 1.00 69.88 106 SER A O 1
ATOM 739 N N . LEU A 1 107 ? 0.499 11.400 -10.660 1.00 74.12 107 LEU A N 1
ATOM 740 C CA . LEU A 1 107 ? 0.144 10.047 -10.212 1.00 74.12 107 LEU A CA 1
ATOM 741 C C . LEU A 1 107 ? 0.608 8.997 -11.232 1.00 74.12 107 LEU A C 1
ATOM 743 O O . LEU A 1 107 ? 1.166 7.971 -10.864 1.00 74.12 107 LEU A O 1
ATOM 747 N N . GLU A 1 108 ? 0.465 9.310 -12.517 1.00 74.50 108 GLU A N 1
ATOM 748 C CA . GLU A 1 108 ? 0.926 8.492 -13.634 1.00 74.50 108 GLU A CA 1
ATOM 749 C C . GLU A 1 108 ? 2.438 8.220 -13.594 1.00 74.50 108 GLU A C 1
ATOM 751 O O . GLU A 1 108 ? 2.870 7.080 -13.736 1.00 74.50 108 GLU A O 1
ATOM 756 N N . ALA A 1 109 ? 3.258 9.232 -13.304 1.00 75.12 109 ALA A N 1
ATOM 757 C CA . ALA A 1 109 ? 4.703 9.070 -13.164 1.00 75.12 109 ALA A CA 1
ATOM 758 C C . ALA A 1 109 ? 5.080 8.243 -11.922 1.00 75.12 109 ALA A C 1
ATOM 760 O O . ALA A 1 109 ? 6.084 7.529 -11.929 1.00 75.12 109 ALA A O 1
ATOM 761 N N . ALA A 1 110 ? 4.298 8.316 -10.841 1.00 75.94 110 ALA A N 1
ATOM 762 C CA . ALA A 1 110 ? 4.491 7.454 -9.675 1.00 75.94 110 ALA A CA 1
ATOM 763 C C . ALA A 1 110 ? 4.145 5.989 -9.993 1.00 75.94 110 ALA A C 1
ATOM 765 O O . ALA A 1 110 ? 4.945 5.102 -9.695 1.00 75.94 110 ALA A O 1
ATOM 766 N N . LEU A 1 111 ? 3.017 5.751 -10.671 1.00 78.25 111 LEU A N 1
ATOM 767 C CA . LEU A 1 111 ? 2.600 4.422 -11.132 1.00 78.25 111 LEU A CA 1
ATOM 768 C C . LEU A 1 111 ? 3.621 3.810 -12.097 1.00 78.25 111 LEU A C 1
ATOM 770 O O . LEU A 1 111 ? 3.999 2.649 -11.947 1.00 78.25 111 LEU A O 1
ATOM 774 N N . MET A 1 112 ? 4.119 4.597 -13.054 1.00 79.44 112 MET A N 1
ATOM 775 C CA . MET A 1 112 ? 5.135 4.136 -14.001 1.00 79.44 112 MET A CA 1
ATOM 776 C C . MET A 1 112 ? 6.447 3.785 -13.302 1.00 79.44 112 MET A C 1
ATOM 778 O O . MET A 1 112 ? 7.014 2.731 -13.579 1.00 79.44 112 MET A O 1
ATOM 782 N N . ARG A 1 113 ? 6.913 4.606 -12.350 1.00 78.12 113 ARG A N 1
ATOM 783 C CA . ARG A 1 113 ? 8.115 4.283 -11.560 1.00 78.12 113 ARG A CA 1
ATOM 784 C C . ARG A 1 113 ? 7.952 2.983 -10.775 1.00 78.12 113 ARG A C 1
ATOM 786 O O . ARG A 1 113 ? 8.864 2.161 -10.808 1.00 78.12 113 ARG A O 1
ATOM 793 N N . ALA A 1 114 ? 6.804 2.779 -10.129 1.00 79.19 114 ALA A N 1
ATOM 794 C CA . ALA A 1 114 ? 6.519 1.545 -9.400 1.00 79.19 114 ALA A CA 1
ATOM 795 C C . ALA A 1 114 ? 6.557 0.321 -10.330 1.00 79.19 114 ALA A C 1
ATOM 797 O O . ALA A 1 114 ? 7.223 -0.667 -10.021 1.00 79.19 114 ALA A O 1
ATOM 798 N N . LYS A 1 115 ? 5.940 0.421 -11.516 1.00 81.94 115 LYS A N 1
ATOM 799 C CA . LYS A 1 115 ? 5.951 -0.645 -12.527 1.00 81.94 115 LYS A CA 1
ATOM 800 C C . LYS A 1 1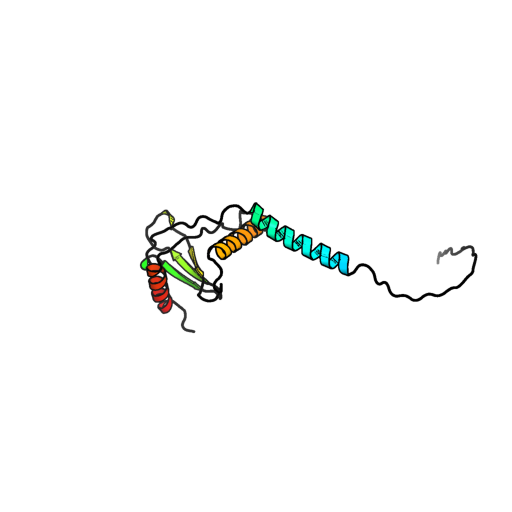15 ? 7.364 -0.973 -13.013 1.00 81.94 115 LYS A C 1
ATOM 802 O O . LYS A 1 115 ? 7.743 -2.138 -13.035 1.00 81.94 115 LYS A O 1
ATOM 807 N N . VAL A 1 116 ? 8.163 0.045 -13.351 1.00 82.75 116 VAL A N 1
ATOM 808 C CA . VAL A 1 116 ? 9.567 -0.129 -13.774 1.00 82.75 116 VAL A CA 1
ATOM 809 C C . VAL A 1 116 ? 10.365 -0.855 -12.694 1.00 82.75 116 VAL A C 1
ATOM 811 O O . VAL A 1 116 ? 11.063 -1.824 -12.981 1.00 82.75 116 VAL A O 1
ATOM 814 N N . GLN A 1 117 ? 10.269 -0.386 -11.448 1.00 82.00 117 GLN A N 1
ATOM 815 C CA . GLN A 1 117 ? 10.999 -0.974 -10.327 1.00 82.00 117 GLN A CA 1
ATOM 816 C C . GLN A 1 117 ? 10.602 -2.433 -10.110 1.00 82.00 117 GLN A C 1
ATOM 818 O O . GLN A 1 117 ? 11.475 -3.272 -9.900 1.00 82.00 117 GLN A O 1
ATOM 823 N N . GLN A 1 118 ? 9.312 -2.741 -10.217 1.00 82.56 118 GLN A N 1
ATOM 824 C CA . GLN A 1 118 ? 8.798 -4.095 -10.079 1.00 82.56 118 GLN A CA 1
ATOM 825 C C . GLN A 1 118 ? 9.298 -5.025 -11.190 1.00 82.56 118 GLN A C 1
ATOM 827 O O . GLN A 1 118 ? 9.771 -6.117 -10.885 1.00 82.56 118 GLN A O 1
ATOM 832 N N . GLU A 1 119 ? 9.233 -4.608 -12.456 1.00 83.06 119 GLU A N 1
ATOM 833 C CA . GLU A 1 119 ? 9.714 -5.413 -13.589 1.00 83.06 119 GLU A CA 1
ATOM 834 C C . GLU A 1 119 ? 11.220 -5.674 -13.493 1.00 83.06 119 GLU A C 1
ATOM 836 O O . GLU A 1 119 ? 11.676 -6.806 -13.658 1.00 83.06 119 GLU A O 1
ATOM 841 N N . LEU A 1 120 ? 12.002 -4.650 -13.137 1.00 85.62 120 LEU A N 1
ATOM 842 C CA . LEU A 1 120 ? 13.440 -4.802 -12.912 1.00 85.62 120 LEU A CA 1
ATOM 843 C C . LEU A 1 120 ? 13.728 -5.763 -11.759 1.00 85.62 120 LEU A C 1
ATOM 845 O O . LEU A 1 120 ? 14.586 -6.636 -11.878 1.00 85.62 120 LEU A O 1
ATOM 849 N N . ALA A 1 121 ? 13.004 -5.633 -10.650 1.00 84.50 121 ALA A N 1
ATOM 850 C CA . ALA A 1 121 ? 13.193 -6.502 -9.502 1.00 84.50 121 ALA A CA 1
ATOM 851 C C . ALA A 1 121 ? 12.809 -7.955 -9.840 1.00 84.50 121 ALA A C 1
ATOM 853 O O . ALA A 1 121 ? 13.573 -8.879 -9.555 1.00 84.50 121 ALA A O 1
ATOM 854 N N . ALA A 1 122 ? 11.684 -8.161 -10.525 1.00 85.25 122 ALA A N 1
ATOM 855 C CA . ALA A 1 122 ? 11.258 -9.472 -11.001 1.00 85.25 122 ALA A CA 1
ATOM 856 C C . ALA A 1 122 ? 12.276 -10.095 -11.969 1.00 85.25 122 ALA A C 1
ATOM 858 O O . ALA A 1 122 ? 12.530 -11.297 -11.889 1.00 85.25 122 ALA A O 1
ATOM 859 N N . HIS A 1 123 ? 12.893 -9.293 -12.840 1.00 84.81 123 HIS A N 1
ATOM 860 C CA . HIS A 1 123 ? 13.936 -9.757 -13.753 1.00 84.81 123 HIS A CA 1
ATOM 861 C C . HIS A 1 123 ? 15.224 -10.156 -13.017 1.00 84.81 123 HIS A C 1
ATOM 863 O O . HIS A 1 123 ? 15.811 -11.193 -13.321 1.00 84.81 123 HIS A O 1
ATOM 869 N N . CYS A 1 124 ? 15.648 -9.367 -12.026 1.00 87.62 124 CYS A N 1
ATOM 870 C CA . CYS A 1 124 ? 16.895 -9.595 -11.292 1.00 87.62 124 CYS A CA 1
ATOM 871 C C . CYS A 1 124 ? 16.806 -10.741 -10.274 1.00 87.62 124 CYS A C 1
ATOM 873 O O . CYS A 1 124 ? 17.761 -11.499 -10.116 1.00 87.62 124 CYS A O 1
ATOM 875 N N . PHE A 1 125 ? 15.683 -10.858 -9.562 1.00 87.94 125 PHE A N 1
ATOM 876 C CA . PHE A 1 125 ? 15.544 -11.766 -8.416 1.00 87.94 125 PHE A CA 1
ATOM 877 C C . PHE A 1 125 ? 14.562 -12.916 -8.667 1.00 87.94 125 PHE A C 1
ATOM 879 O O . PHE A 1 125 ? 14.496 -13.862 -7.881 1.00 87.94 125 PHE A O 1
ATOM 886 N N . GLY A 1 126 ? 13.817 -12.868 -9.773 1.00 83.50 126 GLY A N 1
ATOM 887 C CA . GLY A 1 126 ? 12.738 -13.800 -10.070 1.00 83.50 126 GLY A CA 1
ATOM 888 C C . GLY A 1 126 ? 11.442 -13.462 -9.325 1.00 83.50 126 GLY A C 1
ATOM 889 O O . GLY A 1 126 ? 11.427 -12.885 -8.241 1.00 83.50 126 GLY A O 1
ATOM 890 N N . THR A 1 127 ? 10.315 -13.892 -9.889 1.00 85.06 127 THR A N 1
ATOM 891 C CA . THR A 1 127 ? 8.965 -13.609 -9.364 1.00 85.06 127 THR A CA 1
ATOM 892 C C . THR A 1 127 ? 8.576 -14.434 -8.136 1.00 85.06 127 THR A C 1
ATOM 894 O O . THR A 1 127 ? 7.512 -14.230 -7.570 1.00 85.06 127 THR A O 1
ATOM 897 N N . ARG A 1 128 ? 9.417 -15.386 -7.712 1.00 87.75 128 ARG A N 1
ATOM 898 C CA . ARG A 1 128 ? 9.145 -16.239 -6.541 1.00 87.75 128 ARG A CA 1
ATOM 899 C C . ARG A 1 128 ? 9.375 -15.537 -5.206 1.00 87.75 128 ARG A C 1
ATOM 901 O O . ARG A 1 128 ? 8.871 -16.011 -4.195 1.00 87.75 128 ARG A O 1
ATOM 908 N N . PHE A 1 129 ? 10.174 -14.475 -5.205 1.00 83.56 129 PHE A N 1
ATOM 909 C CA . PHE A 1 129 ? 10.614 -13.789 -3.989 1.00 83.56 129 PHE A CA 1
ATOM 910 C C . PHE A 1 129 ? 10.144 -12.337 -3.922 1.00 83.56 129 PHE A C 1
ATOM 912 O O . PHE A 1 129 ? 10.359 -11.677 -2.911 1.00 83.56 129 PHE A O 1
ATOM 919 N N . ILE A 1 130 ? 9.542 -11.840 -5.004 1.00 83.62 130 ILE A N 1
ATOM 920 C CA . ILE A 1 130 ? 9.093 -10.459 -5.123 1.00 83.62 130 ILE A CA 1
ATOM 921 C C . ILE A 1 130 ? 7.610 -10.470 -5.437 1.00 83.62 130 ILE A C 1
ATOM 923 O O . ILE A 1 130 ? 7.195 -10.881 -6.523 1.00 83.62 130 ILE A O 1
ATOM 927 N N . ASP A 1 131 ? 6.836 -10.005 -4.464 1.00 83.56 131 ASP A N 1
ATOM 928 C CA . ASP A 1 131 ? 5.410 -9.793 -4.630 1.00 83.56 131 ASP A CA 1
ATOM 929 C C . ASP A 1 131 ? 5.150 -8.664 -5.628 1.00 83.56 131 ASP A C 1
ATOM 931 O O . ASP A 1 131 ? 5.921 -7.712 -5.760 1.00 83.56 131 ASP A O 1
ATOM 935 N N . GLN A 1 132 ? 4.031 -8.784 -6.335 1.00 81.12 132 GLN A N 1
ATOM 936 C CA . GLN A 1 132 ? 3.560 -7.791 -7.291 1.00 81.12 132 GLN A CA 1
ATOM 937 C C . GLN A 1 132 ? 2.468 -6.945 -6.629 1.00 81.12 132 GLN A C 1
ATOM 939 O O . GLN A 1 132 ? 1.300 -7.352 -6.639 1.00 81.12 132 GLN A O 1
ATOM 944 N N . PRO A 1 133 ? 2.812 -5.801 -6.006 1.00 82.94 133 PRO A N 1
ATOM 945 C CA . PRO A 1 133 ? 1.824 -4.985 -5.322 1.00 82.94 133 PRO A CA 1
ATOM 946 C C . PRO A 1 133 ? 0.826 -4.413 -6.329 1.00 82.94 133 PRO A C 1
ATOM 948 O O . PRO A 1 133 ? 1.193 -4.003 -7.429 1.00 82.94 133 PRO A O 1
ATOM 951 N N . GLN A 1 134 ? -0.446 -4.362 -5.942 1.00 85.88 134 GLN A N 1
ATOM 952 C CA . GLN A 1 134 ? -1.493 -3.704 -6.720 1.00 85.88 134 GLN A CA 1
ATOM 953 C C . GLN A 1 134 ? -1.746 -2.303 -6.173 1.00 85.88 134 GLN A C 1
ATOM 955 O O . GLN A 1 134 ? -1.798 -2.104 -4.959 1.00 85.88 134 GLN A O 1
ATOM 960 N N . VAL A 1 135 ? -1.942 -1.334 -7.069 1.00 86.94 135 VAL A N 1
ATOM 961 C CA . VAL A 1 135 ? -2.271 0.033 -6.663 1.00 86.94 135 VAL A CA 1
ATOM 962 C C . VAL A 1 135 ? -3.778 0.196 -6.533 1.00 86.94 135 VAL A C 1
ATOM 964 O O . VAL A 1 135 ? -4.555 -0.119 -7.437 1.00 86.94 135 VAL A O 1
ATOM 967 N N . VAL A 1 136 ? -4.183 0.729 -5.385 1.00 89.06 136 VAL A N 1
ATOM 968 C CA . VAL A 1 136 ? -5.579 0.921 -5.005 1.00 89.06 136 VAL A CA 1
ATOM 969 C C . VAL A 1 136 ? -5.868 2.402 -4.789 1.00 89.06 136 VAL A C 1
ATOM 971 O O . VAL A 1 136 ? -5.073 3.134 -4.201 1.00 89.06 136 VAL A O 1
ATOM 974 N N . ALA A 1 137 ? -7.028 2.853 -5.253 1.00 88.75 137 ALA A N 1
ATOM 975 C CA . ALA A 1 137 ? -7.577 4.154 -4.915 1.00 88.75 137 ALA A CA 1
ATOM 976 C C . ALA A 1 137 ? -8.458 4.020 -3.673 1.00 88.75 137 ALA A C 1
ATOM 978 O O . ALA A 1 137 ? -9.444 3.274 -3.671 1.00 88.75 137 ALA A O 1
ATOM 979 N N . LEU A 1 138 ? -8.106 4.787 -2.644 1.00 89.19 138 LEU A N 1
ATOM 980 C CA . LEU A 1 138 ? -8.894 4.951 -1.431 1.00 89.19 138 LEU A CA 1
ATOM 981 C C . LEU A 1 138 ? -9.573 6.326 -1.426 1.00 89.19 138 LEU A C 1
ATOM 983 O O . LEU A 1 138 ? -8.982 7.306 -1.891 1.00 89.19 138 LEU A O 1
ATOM 987 N N . PRO A 1 139 ? -10.791 6.444 -0.871 1.00 90.69 139 PRO A N 1
ATOM 988 C CA . PRO A 1 139 ? -11.399 7.742 -0.626 1.00 90.69 139 PRO A CA 1
ATOM 989 C C . PRO A 1 139 ? -10.514 8.601 0.286 1.00 90.69 139 PRO A C 1
ATOM 991 O O . PRO A 1 139 ? -10.023 8.138 1.314 1.00 90.69 139 PRO A O 1
ATOM 994 N N . SER A 1 140 ? -10.370 9.890 -0.030 1.00 88.69 140 SER A N 1
ATOM 995 C CA . SER A 1 140 ? -9.572 10.822 0.785 1.00 88.69 140 SER A CA 1
ATOM 996 C C . SER A 1 140 ? -10.090 10.961 2.222 1.00 88.69 140 SER A C 1
ATOM 998 O O . SER A 1 140 ? -9.329 11.253 3.141 1.00 88.69 140 SER A O 1
ATOM 1000 N N . ALA A 1 141 ? -11.391 10.749 2.438 1.00 91.00 141 ALA A N 1
ATOM 1001 C CA . ALA A 1 141 ? -11.982 10.682 3.771 1.00 91.00 141 ALA A CA 1
ATOM 1002 C C . ALA A 1 141 ? -11.447 9.483 4.573 1.00 91.00 141 ALA A C 1
ATOM 1004 O O . ALA A 1 141 ? -11.062 9.663 5.725 1.00 91.00 141 ALA A O 1
ATOM 1005 N N . THR A 1 142 ? -11.345 8.303 3.951 1.00 91.81 142 THR A N 1
ATOM 1006 C CA . THR A 1 142 ? -10.767 7.099 4.568 1.00 91.81 142 THR A CA 1
ATOM 1007 C C . THR A 1 142 ? -9.314 7.331 4.952 1.00 91.81 142 THR A C 1
ATOM 1009 O O . THR A 1 142 ? -8.940 7.050 6.084 1.00 91.81 142 THR A O 1
ATOM 1012 N N . VAL A 1 143 ? -8.505 7.881 4.040 1.00 90.69 143 VAL A N 1
ATOM 1013 C CA . VAL A 1 143 ? -7.073 8.117 4.297 1.00 90.69 143 VAL A CA 1
ATOM 1014 C C . VAL A 1 143 ? -6.877 9.068 5.478 1.00 90.69 143 VAL A C 1
ATOM 1016 O O . VAL A 1 143 ? -6.084 8.779 6.366 1.00 90.69 143 VAL A O 1
ATOM 1019 N N . ARG A 1 144 ? -7.650 10.159 5.545 1.00 91.69 144 ARG A N 1
ATOM 1020 C CA . ARG A 1 144 ? -7.587 11.112 6.667 1.00 91.69 144 ARG A CA 1
ATOM 1021 C C . ARG A 1 144 ? -8.035 10.501 7.994 1.00 91.69 144 ARG A C 1
ATOM 1023 O O . ARG A 1 144 ? -7.418 10.762 9.020 1.00 91.69 144 ARG A O 1
ATOM 1030 N N . ALA A 1 145 ? -9.096 9.697 7.981 1.00 92.56 145 ALA A N 1
ATOM 1031 C CA . ALA A 1 145 ? -9.562 9.006 9.180 1.00 92.56 145 ALA A CA 1
ATOM 1032 C C . ALA A 1 145 ? -8.538 7.967 9.671 1.00 92.56 145 ALA A C 1
ATOM 1034 O O . ALA A 1 145 ? -8.298 7.866 10.872 1.00 92.56 145 ALA A O 1
ATOM 1035 N N . ALA A 1 146 ? -7.900 7.244 8.747 1.00 92.12 146 ALA A N 1
ATOM 1036 C CA . ALA A 1 146 ? -6.836 6.300 9.064 1.00 92.12 146 ALA A CA 1
ATOM 1037 C C . ALA A 1 146 ? -5.603 7.015 9.634 1.00 92.12 146 ALA A C 1
ATOM 1039 O O . ALA A 1 146 ? -5.086 6.589 10.660 1.00 92.12 146 ALA A O 1
ATOM 1040 N N . ASP A 1 147 ? -5.175 8.134 9.041 1.00 91.75 147 ASP A N 1
ATOM 1041 C CA . ASP A 1 147 ? -4.043 8.914 9.555 1.00 91.75 147 ASP A CA 1
ATOM 1042 C C . ASP A 1 147 ? -4.292 9.408 10.989 1.00 91.75 147 ASP A C 1
ATOM 1044 O O . ASP A 1 147 ? -3.458 9.197 11.869 1.00 91.75 147 ASP A O 1
ATOM 1048 N N . ALA A 1 148 ? -5.488 9.939 11.266 1.00 91.31 148 ALA A N 1
ATOM 1049 C CA . ALA A 1 148 ? -5.884 10.332 12.618 1.00 91.31 148 ALA A CA 1
ATOM 1050 C C . ALA A 1 148 ? -5.857 9.154 13.611 1.00 91.31 148 ALA A C 1
ATOM 1052 O O . ALA A 1 148 ? -5.420 9.319 14.751 1.00 91.31 148 ALA A O 1
ATOM 1053 N N . HIS A 1 149 ? -6.286 7.962 13.182 1.00 89.00 149 HIS A N 1
ATOM 1054 C CA . HIS A 1 149 ? -6.209 6.743 13.989 1.00 89.00 149 HIS A CA 1
ATOM 1055 C C . HIS A 1 149 ? -4.758 6.291 14.216 1.00 89.00 149 HIS A C 1
ATOM 1057 O O . HIS A 1 149 ? -4.411 5.819 15.294 1.00 89.00 149 HIS A O 1
ATOM 1063 N N . PHE A 1 150 ? -3.880 6.464 13.230 1.00 91.75 150 PHE A N 1
ATOM 1064 C CA . PHE A 1 150 ? -2.480 6.069 13.354 1.00 91.75 150 PHE A CA 1
ATOM 1065 C C . PHE A 1 150 ? -1.696 6.988 14.284 1.00 91.75 150 PHE A C 1
ATOM 1067 O O . PHE A 1 150 ? -0.793 6.507 14.960 1.00 91.75 150 PHE A O 1
ATOM 1074 N N . LEU A 1 151 ? -2.045 8.275 14.382 1.00 87.56 151 LEU A N 1
ATOM 1075 C CA . LEU A 1 151 ? -1.370 9.211 15.290 1.00 87.56 151 LEU A CA 1
ATOM 1076 C C . LEU A 1 151 ? -1.378 8.749 16.754 1.00 87.56 151 LEU A C 1
ATOM 1078 O O . LEU A 1 151 ? -0.400 8.979 17.457 1.00 87.56 151 LEU A O 1
ATOM 1082 N N . SER A 1 152 ? -2.437 8.076 17.210 1.00 85.88 152 SER A N 1
ATOM 1083 C CA . SER A 1 152 ? -2.497 7.541 18.578 1.00 85.88 152 SER A CA 1
ATOM 1084 C C . SER A 1 152 ? -1.735 6.223 18.755 1.00 85.88 152 SER A C 1
ATOM 1086 O O . SER A 1 152 ? -1.362 5.887 19.876 1.00 85.88 152 SER A O 1
ATOM 1088 N N . ALA A 1 153 ? -1.494 5.485 17.668 1.00 84.38 153 ALA A N 1
ATOM 1089 C CA . ALA A 1 153 ? -0.790 4.202 17.666 1.00 84.38 153 ALA A CA 1
ATOM 1090 C C . ALA A 1 153 ? 0.725 4.333 17.423 1.00 84.38 153 ALA A C 1
ATOM 1092 O O . ALA A 1 153 ? 1.467 3.368 17.622 1.00 84.38 153 ALA A O 1
ATOM 1093 N N . ARG A 1 154 ? 1.193 5.504 16.973 1.00 84.81 154 ARG A N 1
ATOM 1094 C CA . ARG A 1 154 ? 2.617 5.760 16.738 1.00 84.81 154 ARG A CA 1
ATOM 1095 C C . ARG A 1 154 ? 3.398 5.769 18.060 1.00 84.81 154 ARG A C 1
ATOM 1097 O O . ARG A 1 154 ? 2.890 6.258 19.072 1.00 84.81 154 ARG A O 1
ATOM 1104 N N . PRO A 1 155 ? 4.646 5.270 18.064 1.00 79.69 155 PRO A N 1
ATOM 1105 C CA . PRO A 1 155 ? 5.527 5.455 19.206 1.00 79.69 155 PRO A CA 1
ATOM 1106 C C . PRO A 1 155 ? 5.739 6.954 19.444 1.00 79.69 155 PRO A C 1
ATOM 1108 O O . PRO A 1 155 ? 6.007 7.694 18.499 1.00 79.69 155 PRO A O 1
ATOM 1111 N N . GLN A 1 156 ? 5.615 7.400 20.697 1.00 76.69 156 GLN A N 1
ATOM 1112 C CA . GLN A 1 156 ? 5.951 8.777 21.059 1.00 76.69 156 GLN A CA 1
ATOM 1113 C C . GLN A 1 156 ? 7.455 8.975 20.840 1.00 76.69 156 GLN A C 1
ATOM 1115 O O . GLN A 1 156 ? 8.259 8.277 21.459 1.00 76.69 156 GLN A O 1
ATOM 1120 N N . GLN A 1 157 ? 7.805 9.863 19.909 1.00 59.44 157 GLN A N 1
ATOM 1121 C CA . GLN A 1 157 ? 9.179 10.314 19.681 1.00 59.44 157 GLN A CA 1
ATOM 1122 C C . GLN A 1 157 ? 9.556 11.417 20.665 1.00 59.44 157 GLN A C 1
ATOM 1124 O O . GLN A 1 157 ? 8.674 12.250 20.976 1.00 59.44 157 GLN A O 1
#

InterPro domains:
  IPR043001 Inositol-pentakisphosphate 2-kinase, N-terminal lobe [G3DSA:3.30.200.110] (57-157)

Sequence (157 aa):
EPQSRGRACCAPRGPRCADAADAGPCAADAASVLLGGAGLLVSGIAASYLFLGEPQAVLKTNVSAEDLAYLCEGEGSVLCAYTGKARDWRGCLLQLPKDGASGTASLEAALMRAKVQQELAAHCFGTRFIDQPQVVALPSATVRAADAHFLSARPQQ

Foldseek 3Di:
DDDDDDDDDDDDDDDDDDDDDDDDDDDDPPVVCVVVVVVVVVVVVVVCVVPLDDFADAAEDEQALVQWAWDDDDPFWTKTQGNDDDPVRVGHIDTGTDPPNDPPDPPRNVRSVLSSVQVVCCVVPNPPVGDDDHHYDYPPVRVVSNVVVVVVVDDDD

Secondary structure (DSSP, 8-state):
---------------------------SSSHHHHHHHHHHHHHHHHHHHHHS-SPPP-EE----STTEEEEEE-SSEEEEEE-SS-GGGTT-EEEEEPTTSSSS--HHHHHHHHHHHHHHHHHHH-TTSS--PPPEE--HHHHHHHHHHHHHHSPP-

pLDDT: mean 70.2, std 22.21, range [31.03, 96.44]

Organism: Alexandrium catenella (NCBI:txid2925)

Radius of gyration: 31.9 Å; chains: 1; bounding box: 92×49×59 Å